Protein AF-A0A392P345-F1 (afdb_monomer)

pLDDT: mean 73.0, std 15.22, range [41.97, 92.31]

Radius of gyration: 30.35 Å; Cα contacts (8 Å, |Δi|>4): 10; chains: 1; bounding box: 43×46×88 Å

Sequence (72 aa):
MTDESKPLDELKPDVDKPDVDSKPNNAQPEEEVVDSSSHFATGKKYKDRDVLINWVRDEAAKLGFIHVERAK

Structure (mmCIF, N/CA/C/O backbone):
data_AF-A0A392P345-F1
#
_entry.id   AF-A0A392P345-F1
#
loop_
_atom_site.group_PDB
_atom_site.id
_atom_site.type_symbol
_atom_site.label_atom_id
_atom_site.label_alt_id
_atom_site.label_comp_id
_atom_site.label_asym_id
_atom_site.label_entity_id
_atom_site.label_seq_id
_atom_site.pdbx_PDB_ins_code
_atom_site.Cartn_x
_atom_site.Cartn_y
_atom_site.Cartn_z
_atom_site.occupancy
_atom_site.B_iso_or_equiv
_atom_site.auth_seq_id
_atom_site.auth_comp_id
_atom_site.auth_asym_id
_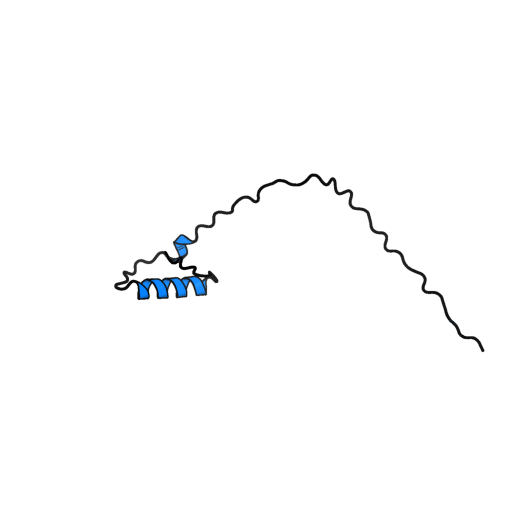atom_site.auth_atom_id
_atom_site.pdbx_PDB_model_num
ATOM 1 N N . MET A 1 1 ? 3.906 -35.930 -70.935 1.00 41.97 1 MET A N 1
ATOM 2 C CA . MET A 1 1 ? 4.429 -34.558 -70.778 1.00 41.97 1 MET A CA 1
ATOM 3 C C . MET A 1 1 ? 4.724 -34.375 -69.307 1.00 41.97 1 MET A C 1
ATOM 5 O O . MET A 1 1 ? 3.968 -34.8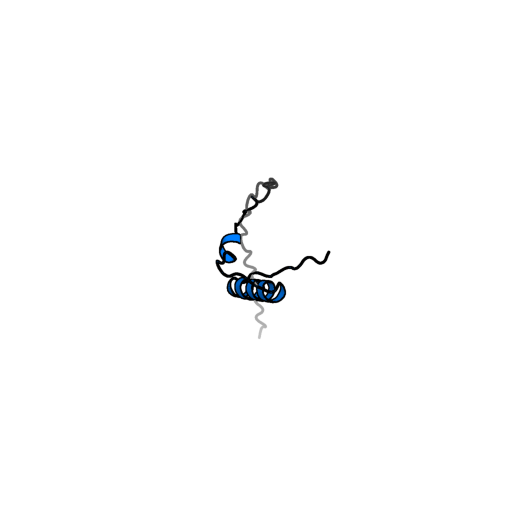81 -68.490 1.00 41.97 1 MET A O 1
ATOM 9 N N . THR A 1 2 ? 5.903 -33.851 -69.029 1.00 42.62 2 THR A N 1
ATOM 10 C CA . THR A 1 2 ? 6.762 -34.213 -67.900 1.00 42.62 2 THR A CA 1
ATOM 11 C C . THR A 1 2 ? 6.409 -33.457 -66.620 1.00 42.62 2 THR A C 1
ATOM 13 O O . THR A 1 2 ? 6.144 -32.261 -66.668 1.00 42.62 2 THR A O 1
ATOM 16 N N . ASP A 1 3 ? 6.425 -34.188 -65.506 1.00 45.88 3 ASP A N 1
ATOM 17 C CA . ASP A 1 3 ? 6.426 -33.708 -64.123 1.00 45.88 3 ASP A CA 1
ATOM 18 C C . ASP A 1 3 ? 7.649 -32.798 -63.896 1.00 45.88 3 ASP A C 1
ATOM 20 O O . ASP A 1 3 ? 8.791 -33.251 -63.989 1.00 45.88 3 ASP A O 1
ATOM 24 N N . GLU A 1 4 ? 7.429 -31.495 -63.701 1.00 49.56 4 GLU A N 1
ATOM 25 C CA . GLU A 1 4 ? 8.498 -30.525 -63.439 1.00 49.56 4 GLU A CA 1
ATOM 26 C C . GLU A 1 4 ? 8.711 -30.395 -61.921 1.00 49.56 4 GLU A C 1
ATOM 28 O O . GLU A 1 4 ? 8.235 -29.463 -61.280 1.00 49.56 4 GLU A O 1
ATOM 33 N N . SER A 1 5 ? 9.432 -31.351 -61.332 1.00 55.88 5 SER A N 1
ATOM 34 C CA . SER A 1 5 ? 9.980 -31.232 -59.976 1.00 55.88 5 SER A CA 1
ATOM 35 C C . SER A 1 5 ? 11.335 -30.506 -60.032 1.00 55.88 5 SER A C 1
ATOM 37 O O . SER A 1 5 ? 12.337 -31.081 -60.455 1.00 55.88 5 SER A O 1
ATOM 39 N N . LYS A 1 6 ? 11.383 -29.229 -59.625 1.00 59.38 6 LYS A N 1
ATOM 40 C CA . LYS A 1 6 ? 12.638 -28.481 -59.392 1.00 59.38 6 LYS A CA 1
ATOM 41 C C . LYS A 1 6 ? 13.132 -28.705 -57.954 1.00 59.38 6 LYS A C 1
ATOM 43 O O . LYS A 1 6 ? 12.306 -28.681 -57.042 1.00 59.38 6 LYS A O 1
ATOM 48 N N . PRO A 1 7 ? 14.445 -28.899 -57.725 1.00 49.84 7 PRO A N 1
ATOM 49 C CA . PRO A 1 7 ? 14.974 -29.128 -56.389 1.00 49.84 7 PRO A CA 1
ATOM 50 C C . PRO A 1 7 ? 15.007 -27.831 -55.572 1.00 49.84 7 PRO A C 1
ATOM 52 O O . PRO A 1 7 ? 15.278 -26.746 -56.086 1.00 49.84 7 PRO A O 1
ATOM 55 N N . LEU A 1 8 ? 14.707 -27.994 -54.287 1.00 48.38 8 LEU A N 1
ATOM 56 C CA . LEU A 1 8 ? 14.767 -27.003 -53.222 1.00 48.38 8 LEU A CA 1
ATOM 57 C C . LEU A 1 8 ? 16.244 -26.643 -52.985 1.00 48.38 8 LEU A C 1
ATOM 59 O O . LEU A 1 8 ? 16.955 -27.398 -52.330 1.00 48.38 8 LEU A O 1
ATOM 63 N N . ASP A 1 9 ? 16.727 -25.552 -53.582 1.00 51.78 9 ASP A N 1
ATOM 64 C CA . ASP A 1 9 ? 18.105 -25.102 -53.367 1.00 51.78 9 ASP A CA 1
ATOM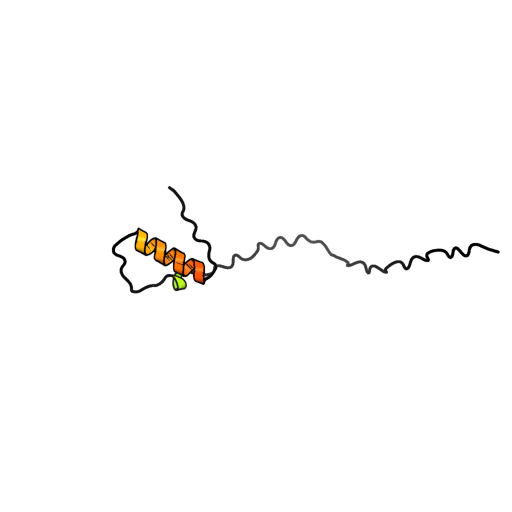 65 C C . ASP A 1 9 ? 18.172 -24.345 -52.034 1.00 51.78 9 ASP A C 1
ATOM 67 O O . ASP A 1 9 ? 17.609 -23.261 -51.856 1.00 51.78 9 ASP A O 1
ATOM 71 N N . GLU A 1 10 ? 18.770 -25.012 -51.053 1.00 51.81 10 GLU A N 1
ATOM 72 C CA . GLU A 1 10 ? 18.900 -24.596 -49.665 1.00 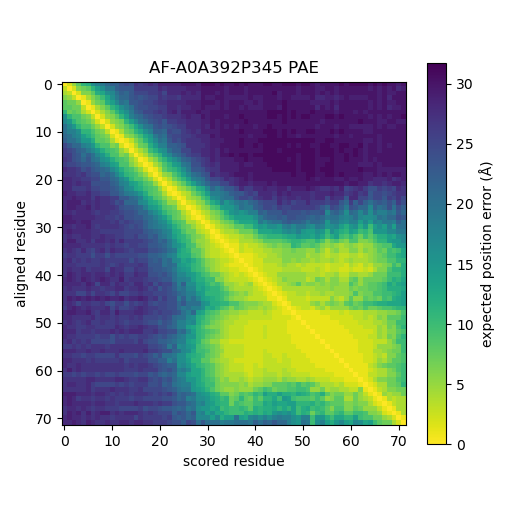51.81 10 GLU A CA 1
ATOM 73 C C . GLU A 1 10 ? 19.829 -23.378 -49.553 1.00 51.81 10 GLU A C 1
ATOM 75 O O . GLU A 1 10 ? 21.057 -23.491 -49.579 1.00 51.81 10 GLU A O 1
ATOM 80 N N . LEU A 1 11 ? 19.250 -22.192 -49.371 1.00 53.75 11 LEU A N 1
ATOM 81 C CA . LEU A 1 11 ? 19.993 -21.008 -48.941 1.00 53.75 11 LEU A CA 1
ATOM 82 C C . LEU A 1 11 ? 20.421 -21.207 -47.478 1.00 53.75 11 LEU A C 1
ATOM 84 O O . LEU A 1 11 ? 19.641 -21.000 -46.547 1.00 53.75 11 LEU A O 1
ATOM 88 N N . LYS A 1 12 ? 21.663 -21.659 -47.276 1.00 58.41 12 LYS A N 1
ATOM 89 C CA . LYS A 1 12 ? 22.284 -21.742 -45.948 1.00 58.41 12 LYS A CA 1
ATOM 90 C C . LYS A 1 12 ? 22.379 -20.330 -45.356 1.00 58.41 12 LYS A C 1
ATOM 92 O O . LYS A 1 12 ? 22.913 -19.450 -46.028 1.00 58.41 12 LYS A O 1
ATOM 97 N N . PRO A 1 13 ? 21.913 -20.087 -44.122 1.00 51.41 13 PRO A N 1
ATOM 98 C CA . PRO A 1 13 ? 22.218 -18.841 -43.440 1.00 51.41 13 PRO A CA 1
ATOM 99 C C . PRO A 1 13 ? 23.693 -18.855 -43.020 1.00 51.41 13 PRO A C 1
ATOM 101 O O . PRO A 1 13 ? 24.115 -19.732 -42.263 1.00 51.41 13 PRO A O 1
ATOM 104 N N . ASP A 1 14 ? 24.472 -17.890 -43.513 1.00 56.78 14 ASP A N 1
ATOM 105 C CA . ASP A 1 14 ? 25.765 -17.528 -42.931 1.00 56.78 14 ASP A CA 1
ATOM 106 C C . ASP A 1 14 ? 25.519 -17.073 -41.487 1.00 56.78 14 ASP A C 1
ATOM 108 O O . ASP A 1 14 ? 25.074 -15.957 -41.219 1.00 56.78 14 ASP A O 1
ATOM 112 N N . VAL A 1 15 ? 25.732 -17.986 -40.541 1.00 52.88 15 VAL A N 1
ATOM 113 C CA . VAL A 1 15 ? 25.773 -17.661 -39.118 1.00 52.88 15 VAL A CA 1
ATOM 114 C C . VAL A 1 15 ? 27.193 -17.202 -38.828 1.00 52.88 15 VAL A C 1
ATOM 116 O O . VAL A 1 15 ? 28.089 -18.025 -38.624 1.00 52.88 15 VAL A O 1
ATOM 119 N N . ASP A 1 16 ? 27.388 -15.883 -38.817 1.00 59.38 16 ASP A N 1
ATOM 120 C CA . ASP A 1 16 ? 28.547 -15.262 -38.182 1.00 59.38 16 ASP A CA 1
ATOM 121 C C . ASP A 1 16 ? 28.680 -15.836 -36.768 1.00 59.38 16 ASP A C 1
ATOM 123 O O . ASP A 1 16 ? 27.786 -15.722 -35.926 1.00 59.38 16 ASP A O 1
ATOM 127 N N . LYS A 1 17 ? 29.790 -16.527 -36.524 1.00 59.88 17 LYS A N 1
ATOM 128 C CA . LYS A 1 17 ? 30.117 -17.104 -35.222 1.00 59.88 17 LYS A CA 1
ATOM 129 C C . LYS A 1 17 ? 30.426 -15.945 -34.267 1.00 59.88 17 LYS A C 1
ATOM 131 O O . LYS A 1 17 ? 31.409 -15.247 -34.515 1.00 59.88 17 LYS A O 1
ATOM 136 N N . PRO A 1 18 ? 29.684 -15.728 -33.167 1.00 54.25 18 PRO A N 1
ATOM 137 C CA . PRO A 1 18 ? 30.176 -14.831 -32.138 1.00 54.25 18 PRO A CA 1
ATOM 138 C C . PRO A 1 18 ? 31.327 -15.536 -31.413 1.00 54.25 18 PRO A C 1
ATOM 140 O O . PRO A 1 18 ? 31.164 -16.638 -30.884 1.00 54.25 18 PRO A O 1
ATOM 143 N N . ASP A 1 19 ? 32.501 -14.909 -31.413 1.00 59.22 19 ASP A N 1
ATOM 144 C CA . ASP A 1 19 ? 33.602 -15.281 -30.529 1.00 59.22 19 ASP A CA 1
ATOM 145 C C . ASP A 1 19 ? 33.215 -14.867 -29.105 1.00 59.22 19 ASP A C 1
ATOM 147 O O . ASP A 1 19 ? 33.402 -13.726 -28.682 1.00 59.22 19 ASP A O 1
ATOM 151 N N . VAL A 1 20 ? 32.525 -15.766 -28.403 1.00 55.59 20 VAL A N 1
ATOM 152 C CA . VAL A 1 20 ? 32.138 -15.550 -27.011 1.00 55.59 20 VAL A CA 1
ATOM 153 C C . VAL A 1 20 ? 33.242 -16.131 -26.150 1.00 55.59 20 VAL A C 1
ATOM 155 O O . VAL A 1 20 ? 33.225 -17.318 -25.809 1.00 55.59 20 VAL A O 1
ATOM 158 N N . ASP A 1 21 ? 34.193 -15.274 -25.795 1.00 60.78 21 ASP A N 1
ATOM 159 C CA . ASP A 1 21 ? 35.166 -15.507 -24.735 1.00 60.78 21 ASP A CA 1
ATOM 160 C C . ASP A 1 21 ? 34.377 -15.737 -23.429 1.00 60.78 21 ASP A C 1
ATOM 162 O O . ASP A 1 21 ? 33.976 -14.819 -22.710 1.00 60.78 21 ASP A O 1
ATOM 166 N N . SER A 1 22 ? 34.003 -16.998 -23.203 1.00 63.84 22 SER A N 1
ATOM 167 C CA . SER A 1 22 ? 32.998 -17.427 -22.228 1.00 63.84 22 SER A CA 1
ATOM 168 C C . SER A 1 22 ? 33.622 -17.512 -20.842 1.00 63.84 22 SER A C 1
ATOM 170 O O . SER A 1 22 ? 33.699 -18.576 -20.227 1.00 63.84 22 SER A O 1
ATOM 172 N N . LYS A 1 23 ? 34.107 -16.378 -20.338 1.00 66.12 23 LYS A N 1
ATOM 173 C CA . LYS A 1 23 ? 34.4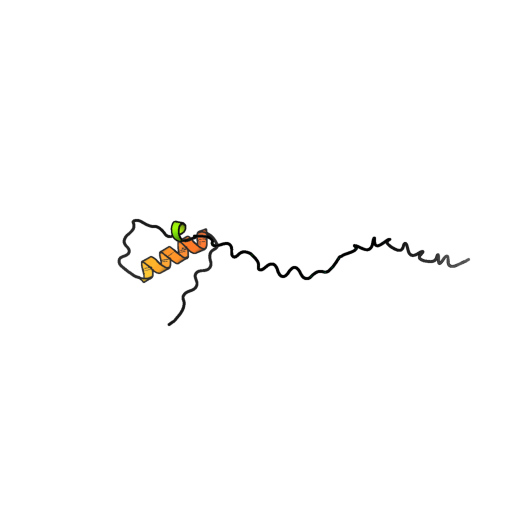72 -16.259 -18.932 1.00 66.12 23 LYS A CA 1
ATOM 174 C C . LYS A 1 23 ? 33.170 -16.134 -18.134 1.00 66.12 23 LYS A C 1
ATOM 176 O O . LYS A 1 23 ? 32.393 -15.223 -18.416 1.00 66.12 23 LYS A O 1
ATOM 181 N N . PRO A 1 24 ? 32.888 -17.022 -17.164 1.00 62.12 24 PRO A N 1
ATOM 182 C CA . PRO A 1 24 ? 31.680 -16.904 -16.361 1.00 62.12 24 PRO A CA 1
ATOM 183 C C . PRO A 1 24 ? 31.720 -15.566 -15.622 1.00 62.12 24 PRO A C 1
ATOM 185 O O . PRO A 1 24 ? 32.617 -15.308 -14.815 1.00 62.12 24 PRO A O 1
ATOM 188 N N . ASN A 1 25 ? 30.769 -14.693 -15.948 1.00 68.38 25 ASN A N 1
ATOM 189 C CA . ASN A 1 25 ? 30.573 -13.441 -15.243 1.00 68.38 25 ASN A CA 1
ATOM 190 C C . ASN A 1 25 ? 29.986 -13.766 -13.861 1.00 68.38 25 ASN A C 1
ATOM 192 O O . ASN A 1 25 ? 28.774 -13.817 -13.688 1.00 68.38 25 ASN A O 1
ATOM 196 N N . ASN A 1 26 ? 30.862 -14.031 -12.890 1.00 64.81 26 ASN A N 1
ATOM 197 C CA . ASN A 1 26 ? 30.519 -14.249 -11.481 1.00 64.81 26 ASN A CA 1
ATOM 198 C C . ASN A 1 26 ? 30.179 -12.937 -10.747 1.00 64.81 26 ASN A C 1
ATOM 200 O O . ASN A 1 26 ? 30.265 -12.885 -9.520 1.00 64.81 26 ASN A O 1
ATOM 204 N N . ALA A 1 27 ? 29.837 -11.861 -11.463 1.00 73.31 27 ALA A N 1
ATOM 205 C CA . ALA A 1 27 ? 29.332 -10.660 -10.821 1.00 73.31 27 ALA A CA 1
ATOM 206 C C . ALA A 1 27 ? 28.039 -11.019 -10.079 1.00 73.31 27 ALA A C 1
ATOM 208 O O . ALA A 1 27 ? 27.037 -11.388 -10.693 1.00 73.31 27 ALA A O 1
ATOM 209 N N . GLN A 1 28 ? 28.077 -10.946 -8.746 1.00 71.81 28 GLN A N 1
ATOM 210 C CA . GLN A 1 28 ? 26.849 -10.911 -7.966 1.00 71.81 28 GLN A CA 1
ATOM 211 C C . GLN A 1 28 ? 26.024 -9.724 -8.470 1.00 71.81 28 GLN A C 1
ATOM 213 O O . GLN A 1 28 ? 26.588 -8.636 -8.612 1.00 71.81 28 GLN A O 1
ATOM 218 N N . PRO A 1 29 ? 24.721 -9.909 -8.745 1.00 70.81 29 PRO A N 1
ATOM 219 C CA . PRO A 1 29 ? 23.837 -8.779 -8.961 1.00 70.81 29 PRO A CA 1
ATOM 220 C C . PRO A 1 29 ? 23.971 -7.852 -7.756 1.00 70.81 29 PRO A C 1
ATOM 222 O O . PRO A 1 29 ? 23.894 -8.317 -6.615 1.00 70.81 29 PRO A O 1
ATOM 225 N N . GLU A 1 30 ? 24.220 -6.570 -7.999 1.00 77.19 30 GLU A N 1
ATOM 226 C CA . GLU A 1 30 ? 24.157 -5.584 -6.930 1.00 77.19 30 GLU A CA 1
ATOM 227 C C . GLU A 1 30 ? 22.729 -5.608 -6.370 1.00 77.19 30 GLU A C 1
ATOM 229 O O . GLU A 1 30 ? 21.757 -5.502 -7.121 1.00 77.19 30 GLU A O 1
ATOM 234 N N . GLU A 1 31 ? 22.588 -5.836 -5.062 1.00 77.06 31 GLU A N 1
ATOM 235 C CA . GLU A 1 31 ? 21.284 -5.753 -4.408 1.00 77.06 31 GLU A CA 1
ATOM 236 C C . GLU A 1 31 ? 20.830 -4.293 -4.429 1.00 77.06 31 GLU A C 1
ATOM 238 O O . GLU A 1 31 ? 21.330 -3.453 -3.680 1.00 77.06 31 GLU A O 1
ATOM 243 N N . GLU A 1 32 ? 19.875 -3.982 -5.303 1.00 77.00 32 GLU A N 1
ATOM 244 C CA . GLU A 1 32 ? 19.226 -2.680 -5.309 1.00 77.00 32 GLU A CA 1
ATOM 245 C C . GLU A 1 32 ? 18.291 -2.582 -4.096 1.00 77.00 32 GLU A C 1
ATOM 247 O O . GLU A 1 32 ? 17.215 -3.183 -4.043 1.00 77.00 32 GLU A O 1
ATOM 252 N N . VAL A 1 33 ? 18.725 -1.836 -3.079 1.00 78.31 33 VAL A N 1
ATOM 253 C CA . VAL A 1 33 ? 17.918 -1.573 -1.885 1.00 78.31 33 VAL A CA 1
ATOM 254 C C . VAL A 1 33 ? 16.954 -0.428 -2.184 1.00 78.31 33 VAL A C 1
ATOM 256 O O . VAL A 1 33 ? 17.327 0.744 -2.147 1.00 78.31 33 VAL A O 1
ATOM 259 N N . VAL A 1 34 ? 15.695 -0.766 -2.455 1.00 80.50 34 VAL A N 1
ATOM 260 C CA . VAL A 1 34 ? 14.621 0.215 -2.660 1.00 80.50 34 VAL A CA 1
ATOM 261 C C . VAL A 1 34 ? 13.898 0.484 -1.338 1.00 80.50 34 VAL A C 1
ATOM 263 O O . VAL A 1 34 ? 13.236 -0.398 -0.785 1.00 80.50 34 VAL A O 1
ATOM 266 N N . ASP A 1 35 ? 13.986 1.718 -0.833 1.00 83.75 35 ASP A N 1
ATOM 267 C CA . ASP A 1 35 ? 13.219 2.148 0.340 1.00 83.75 35 ASP A CA 1
ATOM 268 C C . ASP A 1 35 ? 11.760 2.453 -0.035 1.00 83.75 35 ASP A C 1
ATOM 270 O O . ASP A 1 35 ? 11.427 3.516 -0.559 1.00 83.75 35 ASP A O 1
ATOM 274 N N . SER A 1 36 ? 10.870 1.509 0.271 1.00 82.50 36 SER A N 1
ATOM 275 C CA . SER A 1 36 ? 9.425 1.651 0.060 1.00 82.50 36 SER A CA 1
ATOM 276 C C . SER A 1 36 ? 8.675 2.217 1.273 1.00 82.50 36 SER A C 1
ATOM 278 O O . SER A 1 36 ? 7.460 2.412 1.205 1.00 82.50 36 SER A O 1
ATOM 280 N N . SER A 1 37 ? 9.362 2.504 2.386 1.00 84.75 37 SER A N 1
ATOM 281 C CA . SER A 1 37 ? 8.717 2.909 3.645 1.00 84.75 37 SER A CA 1
ATOM 282 C C . SER A 1 37 ? 7.965 4.239 3.535 1.00 84.75 37 SER A C 1
ATOM 284 O O . SER A 1 37 ? 6.914 4.418 4.156 1.00 84.75 37 SER A O 1
ATOM 286 N N . SER A 1 38 ? 8.454 5.140 2.680 1.00 86.06 38 SER A N 1
ATOM 287 C CA . SER A 1 38 ? 7.855 6.451 2.412 1.00 86.06 38 SER A CA 1
ATOM 288 C C . SER A 1 38 ? 6.406 6.367 1.914 1.00 86.06 38 SER A C 1
ATOM 290 O O . SER A 1 38 ? 5.601 7.250 2.214 1.00 86.06 38 SER A O 1
ATOM 292 N N . HIS A 1 39 ? 6.037 5.279 1.235 1.00 85.00 39 HIS A N 1
ATOM 293 C CA . HIS A 1 39 ? 4.687 5.061 0.715 1.00 85.00 39 HIS A CA 1
ATOM 294 C C . HIS A 1 39 ? 3.644 4.761 1.796 1.00 85.00 39 HIS A C 1
ATOM 296 O O . HIS A 1 39 ? 2.449 4.943 1.568 1.00 85.00 39 HIS A O 1
ATOM 302 N N . PHE A 1 40 ? 4.085 4.327 2.977 1.00 86.31 40 PHE A N 1
ATOM 303 C CA . PHE A 1 40 ? 3.213 3.954 4.091 1.00 86.31 40 PHE A CA 1
ATOM 304 C C . PHE A 1 40 ? 3.297 4.948 5.261 1.00 86.31 40 PHE A C 1
ATOM 306 O O . PHE A 1 40 ? 2.747 4.702 6.337 1.00 86.31 40 PHE A O 1
ATOM 313 N N . ALA A 1 41 ? 3.956 6.093 5.066 1.00 87.06 41 ALA A N 1
ATOM 314 C CA . ALA A 1 41 ? 3.994 7.159 6.055 1.00 87.06 41 ALA A CA 1
ATOM 315 C C . ALA A 1 41 ? 2.631 7.865 6.136 1.00 87.06 41 ALA A C 1
ATOM 317 O O . ALA A 1 41 ? 2.104 8.374 5.148 1.00 87.06 41 ALA A O 1
ATOM 318 N N . THR A 1 42 ? 2.046 7.927 7.332 1.00 85.06 42 THR A N 1
ATOM 319 C CA . THR A 1 42 ? 0.762 8.600 7.544 1.00 85.06 42 THR A CA 1
ATOM 320 C C . THR A 1 42 ? 0.694 9.265 8.912 1.00 85.06 42 THR A C 1
ATOM 322 O O . THR A 1 42 ? 1.103 8.696 9.920 1.00 85.06 42 THR A O 1
ATOM 325 N N . GLY A 1 43 ? 0.148 10.485 8.959 1.00 84.81 43 GLY A N 1
ATOM 326 C CA . GLY A 1 43 ? -0.143 11.197 10.211 1.00 84.81 43 GLY A CA 1
ATO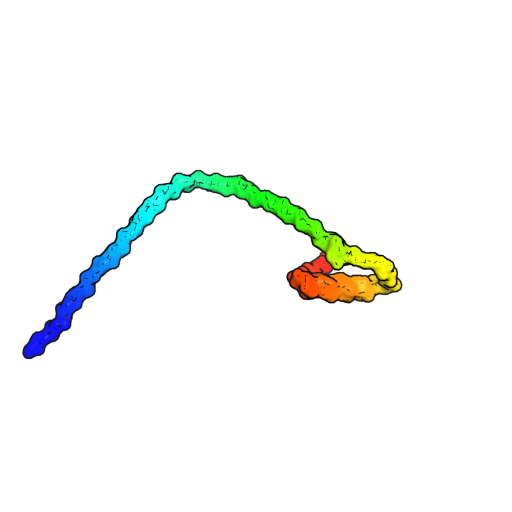M 327 C C . GLY A 1 43 ? -1.428 10.722 10.901 1.00 84.81 43 GLY A C 1
ATOM 328 O O . GLY A 1 43 ? -1.795 11.232 11.961 1.00 84.81 43 GLY A O 1
ATOM 329 N N . LYS A 1 44 ? -2.146 9.769 10.294 1.00 86.56 44 LYS A N 1
ATOM 330 C CA . LYS A 1 44 ? -3.381 9.211 10.846 1.00 86.56 44 LYS A CA 1
ATOM 331 C C . LYS A 1 44 ? -3.058 8.257 11.993 1.00 86.56 44 LYS A C 1
ATOM 333 O O . LYS A 1 44 ? -2.182 7.407 11.885 1.00 86.56 44 LYS A O 1
ATOM 338 N N . LYS A 1 45 ? -3.820 8.366 13.082 1.00 87.75 45 LYS A N 1
ATOM 339 C CA . LYS A 1 45 ? -3.811 7.377 14.164 1.00 87.75 45 LYS A CA 1
ATOM 340 C C . LYS A 1 45 ? -4.917 6.361 13.910 1.00 87.75 45 LYS A C 1
ATOM 342 O O . LYS A 1 45 ? -6.077 6.745 13.771 1.00 87.75 45 LYS A O 1
ATOM 347 N N . TYR A 1 46 ? -4.562 5.084 13.883 1.00 86.69 46 TYR A N 1
ATOM 348 C CA . TYR A 1 46 ? -5.520 3.988 13.777 1.00 86.69 46 TYR A CA 1
ATOM 349 C C . TYR A 1 46 ? -5.826 3.456 15.173 1.00 86.69 46 TYR A C 1
ATOM 351 O O . TYR A 1 46 ? -4.914 3.236 15.967 1.00 86.69 46 TYR A O 1
ATOM 359 N N . LYS A 1 47 ? -7.115 3.307 15.485 1.00 86.44 47 LYS A N 1
ATOM 360 C CA . LYS A 1 47 ? -7.568 2.784 16.782 1.00 86.44 47 LYS A CA 1
ATOM 361 C C . LYS A 1 47 ? -7.476 1.260 16.849 1.00 86.44 47 LYS A C 1
ATOM 363 O O . LYS A 1 47 ? -7.197 0.728 17.915 1.00 86.44 47 LYS A O 1
ATOM 368 N N . ASP A 1 48 ? -7.648 0.601 15.705 1.00 92.31 48 ASP A N 1
ATOM 369 C CA . ASP A 1 48 ? -7.698 -0.851 15.579 1.00 92.31 48 ASP A CA 1
ATOM 370 C C . ASP A 1 48 ? -6.642 -1.355 14.598 1.00 92.31 48 ASP A C 1
ATOM 372 O O . ASP A 1 48 ? -6.406 -0.757 13.541 1.00 92.31 48 ASP A O 1
ATOM 376 N N . ARG A 1 49 ? -6.032 -2.494 14.941 1.00 89.00 49 ARG A N 1
ATOM 377 C CA . ARG A 1 49 ? -5.025 -3.165 14.110 1.00 89.00 49 ARG A CA 1
ATOM 378 C C . ARG A 1 49 ? -5.579 -3.501 12.727 1.00 89.00 49 ARG A C 1
ATOM 380 O O . ARG A 1 49 ? -4.900 -3.265 11.734 1.00 89.00 49 ARG A O 1
ATOM 387 N N . ASP A 1 50 ? -6.803 -4.010 12.661 1.00 92.12 50 ASP A N 1
ATOM 388 C CA . ASP A 1 50 ? -7.408 -4.450 11.401 1.00 92.12 50 ASP A CA 1
ATOM 389 C C . ASP A 1 50 ? -7.647 -3.276 10.450 1.00 92.12 50 ASP A C 1
ATOM 391 O O . ASP A 1 50 ? -7.466 -3.400 9.242 1.00 92.12 50 ASP A O 1
ATOM 395 N N . VAL A 1 51 ? -7.966 -2.099 10.9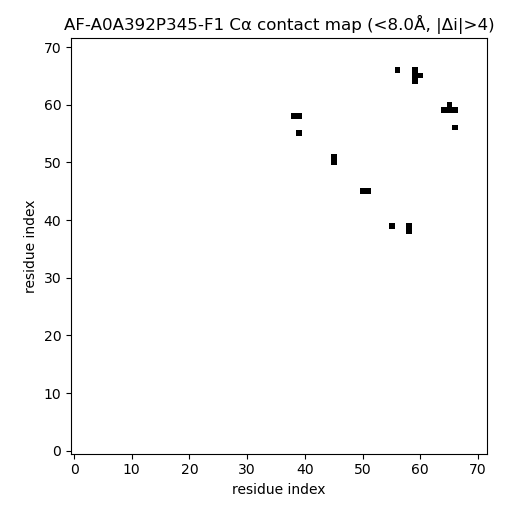94 1.00 91.50 51 VAL A N 1
ATOM 396 C CA . VAL A 1 51 ? -8.120 -0.874 10.200 1.00 91.50 51 VAL A CA 1
ATOM 397 C C . VAL A 1 51 ? -6.774 -0.434 9.621 1.00 91.50 51 VAL A C 1
ATOM 399 O O . VAL A 1 51 ? -6.713 -0.056 8.453 1.00 91.50 51 VAL A O 1
ATOM 402 N N . LEU A 1 52 ? -5.691 -0.523 10.401 1.00 91.12 52 LEU A N 1
ATOM 403 C CA . LEU A 1 52 ? -4.339 -0.259 9.900 1.00 91.12 52 LEU A CA 1
ATOM 404 C C . LEU A 1 52 ? -3.940 -1.264 8.810 1.00 91.12 52 LEU A C 1
ATOM 406 O O . LEU A 1 52 ? -3.426 -0.856 7.774 1.00 91.12 52 LEU A O 1
ATOM 410 N N . ILE A 1 53 ? -4.193 -2.559 9.019 1.00 90.75 53 ILE A N 1
ATOM 411 C CA . ILE A 1 53 ? -3.865 -3.613 8.047 1.00 90.75 53 ILE A CA 1
ATOM 412 C C . ILE A 1 53 ? -4.628 -3.402 6.741 1.00 90.75 53 ILE A C 1
ATOM 414 O O . ILE A 1 53 ? -4.028 -3.458 5.671 1.00 90.75 53 ILE A O 1
ATOM 418 N N . ASN A 1 54 ? -5.929 -3.118 6.815 1.00 91.31 54 ASN A N 1
ATOM 419 C CA . ASN A 1 54 ? -6.732 -2.851 5.626 1.00 91.31 54 ASN A CA 1
ATOM 420 C C . ASN A 1 54 ? -6.215 -1.624 4.871 1.00 91.31 54 ASN A C 1
ATOM 422 O O . ASN A 1 54 ? -6.036 -1.693 3.660 1.00 91.31 54 ASN A O 1
ATOM 426 N N . TRP A 1 55 ? -5.863 -0.549 5.580 1.00 92.06 55 TRP A N 1
ATOM 427 C CA . TRP A 1 55 ? -5.261 0.618 4.939 1.00 92.06 55 TRP A CA 1
ATOM 428 C C . TRP A 1 55 ? -3.927 0.293 4.246 1.00 92.06 55 TRP A C 1
ATOM 430 O O . TRP A 1 55 ? -3.718 0.700 3.106 1.00 92.06 55 TRP A O 1
ATOM 440 N N . VAL A 1 56 ? -3.039 -0.472 4.892 1.00 90.31 56 VAL A N 1
ATOM 441 C CA . VAL A 1 56 ? -1.767 -0.897 4.280 1.00 90.31 56 VAL A CA 1
ATOM 442 C C . VAL A 1 56 ? -2.014 -1.736 3.026 1.00 90.31 56 VAL A C 1
ATOM 444 O O . VAL A 1 56 ? -1.331 -1.538 2.024 1.00 90.31 56 VAL A O 1
ATOM 447 N N . ARG A 1 57 ? -2.994 -2.648 3.052 1.00 89.44 57 ARG A N 1
ATOM 448 C CA . ARG A 1 57 ? -3.371 -3.450 1.880 1.00 89.44 57 ARG A CA 1
ATOM 449 C C . ARG A 1 57 ? -3.874 -2.572 0.735 1.00 89.44 57 ARG A C 1
ATOM 451 O O . ARG A 1 57 ? -3.458 -2.788 -0.400 1.00 89.44 57 ARG A O 1
ATOM 458 N N . ASP A 1 58 ? -4.696 -1.568 1.031 1.00 90.44 58 ASP A N 1
ATOM 459 C CA . ASP A 1 58 ? -5.220 -0.642 0.025 1.00 90.44 58 ASP A CA 1
ATOM 460 C C . ASP A 1 58 ? -4.110 0.211 -0.609 1.00 90.44 58 ASP A C 1
ATOM 462 O O . ASP A 1 58 ? -4.083 0.373 -1.829 1.00 90.44 58 ASP A O 1
ATOM 466 N N . GLU A 1 59 ? -3.170 0.744 0.181 1.00 90.31 59 GLU A N 1
ATOM 467 C CA . GLU A 1 59 ? -2.031 1.495 -0.373 1.00 90.31 59 GLU A CA 1
ATOM 468 C C . GLU A 1 59 ? -1.075 0.594 -1.161 1.00 90.31 59 GLU A C 1
ATOM 470 O O . GLU A 1 59 ? -0.629 0.969 -2.245 1.00 90.31 59 GLU A O 1
ATOM 475 N N . ALA A 1 60 ? -0.814 -0.623 -0.677 1.00 88.06 60 ALA A N 1
ATOM 476 C CA . ALA A 1 60 ? -0.002 -1.598 -1.397 1.00 88.06 60 ALA A CA 1
ATOM 477 C C . ALA A 1 60 ? -0.630 -1.958 -2.755 1.00 88.06 60 ALA A C 1
ATOM 479 O O . ALA A 1 60 ? 0.068 -1.962 -3.768 1.00 88.06 60 ALA A O 1
ATOM 480 N N . ALA A 1 61 ? -1.950 -2.170 -2.803 1.00 88.06 61 ALA A N 1
ATOM 481 C CA . ALA A 1 61 ? -2.668 -2.485 -4.036 1.00 88.06 61 ALA A CA 1
ATOM 482 C C . ALA A 1 61 ? -2.563 -1.364 -5.084 1.00 88.06 61 ALA A C 1
ATOM 484 O O . ALA A 1 61 ? -2.360 -1.653 -6.26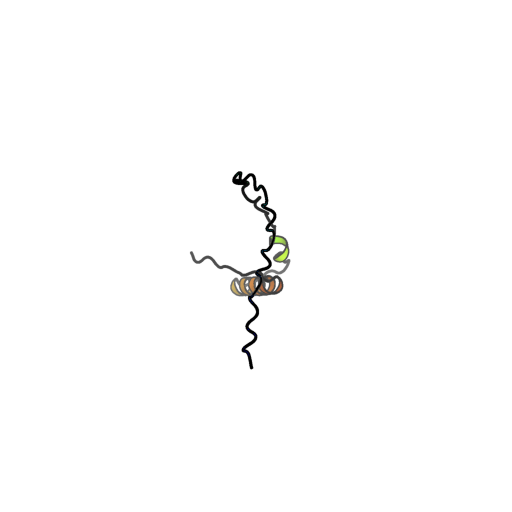3 1.00 88.06 61 ALA A O 1
ATOM 485 N N . LYS A 1 62 ? -2.632 -0.088 -4.673 1.00 88.12 62 LYS A N 1
ATOM 486 C CA . LYS A 1 62 ? -2.447 1.060 -5.586 1.00 88.12 62 LYS A CA 1
ATOM 487 C C . LYS A 1 62 ? -1.055 1.101 -6.212 1.00 88.12 62 LYS A C 1
ATOM 489 O O . LYS A 1 62 ? -0.909 1.566 -7.337 1.00 88.12 62 LYS A O 1
ATOM 494 N N . LEU A 1 63 ? -0.047 0.636 -5.479 1.00 86.75 63 LEU A N 1
ATOM 495 C CA . LEU A 1 63 ? 1.352 0.614 -5.910 1.00 86.75 63 LEU A CA 1
ATOM 496 C C . LEU A 1 63 ? 1.728 -0.688 -6.632 1.00 86.75 63 LEU A C 1
ATOM 498 O O . LEU A 1 63 ? 2.859 -0.831 -7.087 1.00 86.75 63 LEU A O 1
ATOM 502 N N . GLY A 1 64 ? 0.796 -1.642 -6.739 1.00 84.69 64 GLY A N 1
ATOM 503 C CA . GLY A 1 64 ? 1.060 -2.970 -7.295 1.00 84.69 64 GLY A CA 1
ATOM 504 C C . GLY A 1 64 ? 1.916 -3.858 -6.386 1.00 84.69 64 GLY A C 1
ATOM 505 O O . GLY A 1 64 ? 2.455 -4.864 -6.841 1.00 84.69 64 GLY A O 1
ATOM 506 N N . PHE A 1 65 ? 2.056 -3.505 -5.106 1.00 82.31 65 PHE A N 1
ATOM 507 C CA . PHE A 1 65 ? 2.785 -4.303 -4.127 1.00 82.31 65 PHE A CA 1
ATOM 508 C C . PHE A 1 65 ? 1.914 -5.438 -3.591 1.00 82.31 65 PHE A C 1
ATOM 510 O O . PHE A 1 65 ? 0.726 -5.270 -3.309 1.00 82.31 65 PHE A O 1
ATOM 517 N N . ILE A 1 66 ? 2.531 -6.600 -3.388 1.00 76.00 66 ILE A N 1
ATOM 518 C CA . ILE A 1 66 ? 1.882 -7.753 -2.766 1.00 76.00 66 ILE A CA 1
ATOM 519 C C . ILE A 1 66 ? 2.188 -7.708 -1.267 1.00 76.00 66 ILE A C 1
ATOM 521 O O . ILE A 1 66 ? 3.346 -7.790 -0.858 1.00 76.00 66 ILE A O 1
ATOM 525 N N . HIS A 1 67 ? 1.154 -7.573 -0.436 1.00 70.31 67 HIS A N 1
ATOM 526 C CA . HIS A 1 67 ? 1.315 -7.617 1.015 1.00 70.31 67 HIS A CA 1
ATOM 527 C C . HIS A 1 67 ? 1.495 -9.067 1.490 1.00 70.31 67 HIS A C 1
ATOM 529 O O . HIS A 1 67 ? 0.633 -9.910 1.244 1.00 70.31 67 HIS A O 1
ATOM 535 N N . VAL A 1 68 ? 2.595 -9.356 2.191 1.00 76.00 68 VAL A N 1
ATOM 536 C CA . VAL A 1 68 ? 2.884 -10.685 2.753 1.00 76.00 68 VAL A CA 1
ATOM 537 C C . VAL A 1 68 ? 2.840 -10.611 4.277 1.00 76.00 68 VAL A C 1
ATOM 539 O O . VAL A 1 68 ? 3.724 -10.029 4.904 1.00 76.00 68 VAL A O 1
ATOM 542 N N . GLU A 1 69 ? 1.832 -11.234 4.887 1.00 72.31 69 GLU A N 1
ATOM 543 C CA . GLU A 1 69 ? 1.795 -11.433 6.338 1.00 72.31 69 GLU A CA 1
ATOM 544 C C . GLU A 1 69 ? 2.558 -12.709 6.698 1.00 72.31 69 GLU A C 1
ATOM 546 O O . GLU A 1 69 ? 2.205 -13.806 6.266 1.00 72.31 69 GLU A O 1
ATOM 551 N N . ARG A 1 70 ? 3.612 -12.583 7.510 1.00 68.50 70 ARG A N 1
ATOM 552 C CA . ARG A 1 70 ? 4.268 -13.753 8.102 1.00 68.50 70 ARG A CA 1
ATOM 553 C C . ARG A 1 70 ? 3.489 -14.181 9.340 1.00 68.50 70 ARG A C 1
ATOM 555 O O . ARG A 1 70 ? 3.479 -13.466 10.342 1.00 68.50 70 ARG A O 1
ATOM 562 N N . ALA A 1 71 ? 2.850 -15.345 9.266 1.00 64.62 71 ALA A N 1
ATOM 563 C CA . ALA A 1 71 ? 2.339 -16.026 10.448 1.00 64.62 71 ALA A CA 1
ATOM 564 C C . ALA A 1 71 ? 3.518 -16.406 11.362 1.00 64.62 71 ALA A C 1
ATOM 566 O O . ALA A 1 71 ? 4.579 -16.803 10.873 1.00 64.62 71 ALA A O 1
ATOM 567 N N . LYS A 1 72 ? 3.339 -16.213 12.671 1.00 55.94 72 LYS A N 1
ATOM 568 C CA . LYS A 1 72 ? 4.283 -16.657 13.703 1.00 55.94 72 LYS A CA 1
ATOM 569 C C . LYS A 1 72 ? 4.078 -18.127 14.025 1.00 55.94 72 LYS A C 1
ATOM 571 O O . LYS A 1 72 ? 2.899 -18.544 14.034 1.00 55.94 72 LYS A O 1
#

Secondary structure (DSSP, 8-state):
---------------PPP---------PPP------GGGG---PPPSSHHHHHHHHHHHHHHTTPPP-----

Foldseek 3Di:
DDDDDDDDDDPDDPDDDPPPPCDPPPDDPDPDDDPPVVLLDDPDDDPDPVVSVVVVVVSCVVVVHDDDDDDD

Organism: NCBI:txid97028

Solvent-accessible surface area (backbone atoms only — not comparable to full-atom values): 5365 Å² total; per-residue (Å²): 136,80,87,86,82,77,81,86,79,79,82,74,78,86,74,8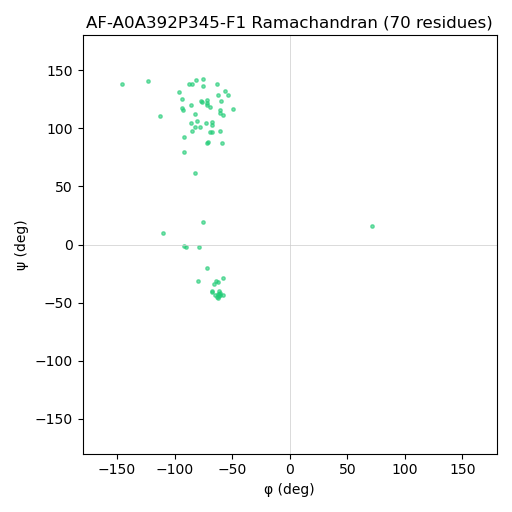1,76,78,87,68,83,81,68,82,78,80,71,73,77,78,82,81,83,76,84,65,64,75,80,73,67,68,94,73,84,69,94,45,69,66,60,45,51,51,51,51,50,54,54,28,54,77,73,71,46,84,84,79,84,82,83,131

Mean predicted aligned error: 17.46 Å